Protein AF-A0A542YGU7-F1 (afdb_monomer_lite)

Secondary structure (DSSP, 8-state):
---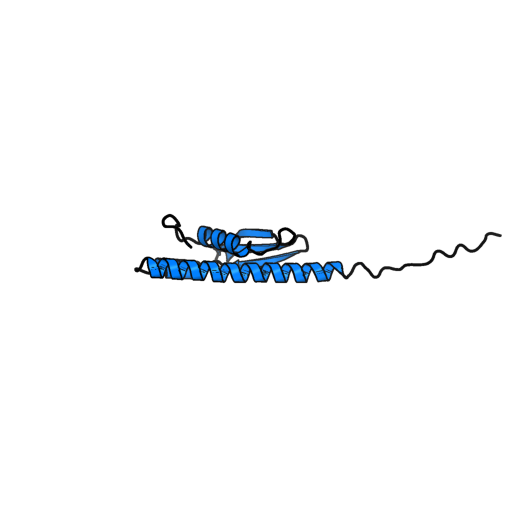TT---SHHHHHHHHHHHHTTT--TT-S-EEEEEEEE-TTS-EEEEEEEE-TTS-EEEEEE-HHHHHHHHT--SHHHHHHHHHHHHHHHHHHHHHHHHHHHHHHHHHHHTTS-S-------PPP-

Radius of gyration: 22.56 Å; chains: 1; bounding box: 67×35×71 Å

pLDDT: mean 80.48, std 15.7, range [43.97, 96.0]

Structure (mmCIF, N/CA/C/O backbone):
data_AF-A0A542YGU7-F1
#
_entry.id   AF-A0A542YGU7-F1
#
loop_
_atom_site.group_PDB
_atom_site.id
_atom_site.type_symbol
_atom_site.label_atom_id
_atom_site.label_alt_id
_atom_site.label_comp_id
_atom_site.label_asym_id
_atom_site.label_entity_id
_atom_site.label_seq_id
_atom_site.pdbx_PDB_ins_code
_atom_site.Cartn_x
_atom_site.Cartn_y
_atom_site.Cartn_z
_atom_site.occupancy
_atom_site.B_iso_or_equiv
_atom_site.auth_seq_id
_atom_site.auth_comp_id
_atom_site.auth_asym_id
_atom_site.auth_atom_id
_atom_site.pdbx_PDB_model_num
ATOM 1 N N . MET A 1 1 ? -4.881 -12.928 6.280 1.00 55.44 1 MET A N 1
ATOM 2 C CA . MET A 1 1 ? -5.652 -12.882 7.535 1.00 55.44 1 MET A CA 1
ATOM 3 C C . MET A 1 1 ? -4.818 -12.160 8.573 1.00 55.44 1 MET A C 1
ATOM 5 O O . MET A 1 1 ? -3.729 -12.622 8.906 1.00 55.44 1 MET A O 1
ATOM 9 N N . ILE A 1 2 ? -5.302 -11.000 9.003 1.00 67.06 2 ILE A N 1
ATOM 10 C CA . ILE A 1 2 ? -4.684 -10.173 10.037 1.00 67.06 2 ILE A CA 1
ATOM 11 C C . ILE A 1 2 ? -4.815 -10.888 11.388 1.00 67.06 2 ILE A C 1
ATOM 13 O O . ILE A 1 2 ? -5.905 -11.315 11.760 1.00 67.06 2 ILE A O 1
ATOM 17 N N . GLY A 1 3 ? -3.697 -11.071 12.092 1.00 62.88 3 GLY A N 1
ATOM 18 C CA . GLY A 1 3 ? -3.680 -11.718 13.406 1.00 62.88 3 GLY A CA 1
ATOM 19 C C . GLY A 1 3 ? -4.106 -10.771 14.538 1.00 62.88 3 GLY A C 1
ATOM 20 O O . GLY A 1 3 ? -4.062 -9.555 14.365 1.00 62.88 3 GLY A O 1
ATOM 21 N N . PRO A 1 4 ? -4.438 -11.300 15.729 1.00 60.16 4 PRO A N 1
ATOM 22 C CA . PRO A 1 4 ? -4.910 -10.505 16.872 1.00 60.16 4 PRO A CA 1
ATOM 23 C C . PRO A 1 4 ? -3.877 -9.509 17.434 1.00 60.16 4 PRO A C 1
ATOM 25 O O . PRO A 1 4 ? -4.238 -8.640 18.214 1.00 60.16 4 PRO A O 1
ATOM 28 N N . PHE A 1 5 ? -2.605 -9.618 17.040 1.00 67.00 5 PHE A N 1
ATOM 29 C CA . PHE A 1 5 ? -1.511 -8.736 17.476 1.00 67.00 5 PHE A CA 1
ATOM 30 C C . PHE A 1 5 ? -1.111 -7.690 16.426 1.00 67.00 5 PHE A C 1
ATOM 32 O O . PHE A 1 5 ? -0.076 -7.040 16.558 1.00 67.00 5 PHE A O 1
ATOM 39 N N . PHE A 1 6 ? -1.873 -7.561 15.340 1.00 75.31 6 PHE A N 1
ATOM 40 C CA . PHE A 1 6 ? -1.576 -6.586 14.301 1.00 75.31 6 PHE A CA 1
ATOM 41 C C . PHE A 1 6 ? -2.078 -5.202 14.710 1.00 75.31 6 PHE A C 1
ATOM 43 O O . PHE A 1 6 ? -3.281 -4.953 14.743 1.00 75.31 6 PHE A O 1
ATOM 50 N N . SER A 1 7 ? -1.152 -4.287 14.983 1.00 84.69 7 SER A N 1
ATOM 51 C CA . SER A 1 7 ? -1.494 -2.878 15.167 1.00 84.69 7 SER A CA 1
ATOM 52 C C . SER A 1 7 ? -1.767 -2.235 13.811 1.00 84.69 7 SER A C 1
ATOM 54 O O . SER A 1 7 ? -0.893 -2.233 12.942 1.00 84.69 7 SER A O 1
ATOM 56 N N . ILE A 1 8 ? -2.958 -1.666 13.640 1.00 85.50 8 ILE A N 1
ATOM 57 C CA . ILE A 1 8 ? -3.351 -0.964 12.418 1.00 85.50 8 ILE A CA 1
ATOM 58 C C . ILE A 1 8 ? -2.645 0.398 12.389 1.00 85.50 8 ILE A C 1
ATOM 60 O O . ILE A 1 8 ? -2.967 1.300 13.156 1.00 85.50 8 ILE A O 1
ATOM 64 N N . ASN A 1 9 ? -1.637 0.516 11.529 1.00 89.50 9 ASN A N 1
ATOM 65 C CA . ASN A 1 9 ? -0.946 1.757 11.183 1.00 89.50 9 ASN A CA 1
ATOM 66 C C . ASN A 1 9 ? -0.402 1.648 9.753 1.00 89.50 9 ASN A C 1
ATOM 68 O O . ASN A 1 9 ? -0.345 0.552 9.185 1.00 89.50 9 ASN A O 1
ATOM 72 N N . GLU A 1 10 ? 0.008 2.778 9.187 1.00 90.75 10 GLU A N 1
ATOM 73 C CA . GLU A 1 10 ? 0.467 2.895 7.807 1.00 90.75 10 GLU A CA 1
ATOM 74 C C . GLU A 1 10 ? 1.619 1.926 7.502 1.00 90.75 10 GLU A C 1
ATOM 76 O O . GLU A 1 10 ? 1.572 1.206 6.505 1.00 90.75 10 GLU A O 1
ATOM 81 N N . SER A 1 11 ? 2.619 1.835 8.382 1.00 90.38 11 SER A N 1
ATOM 82 C CA . SER A 1 11 ? 3.796 0.988 8.161 1.00 90.38 11 SER A CA 1
ATOM 83 C C . SER A 1 11 ? 3.469 -0.504 8.183 1.00 90.38 11 SER A C 1
ATOM 85 O O . SER A 1 11 ? 3.926 -1.260 7.325 1.00 90.38 11 SER A O 1
ATOM 87 N N . ASN A 1 12 ? 2.648 -0.945 9.137 1.00 91.19 12 ASN A N 1
ATOM 88 C CA . ASN A 1 12 ? 2.226 -2.339 9.249 1.00 91.19 12 ASN A CA 1
ATOM 89 C C . ASN A 1 12 ? 1.337 -2.754 8.074 1.00 91.19 12 ASN A C 1
ATOM 91 O O . ASN A 1 12 ? 1.505 -3.853 7.540 1.00 91.19 12 ASN A O 1
ATOM 95 N N . ILE A 1 13 ? 0.431 -1.870 7.642 1.00 92.62 13 ILE A N 1
ATOM 96 C CA . ILE A 1 13 ? -0.369 -2.063 6.427 1.00 92.62 13 ILE A CA 1
ATOM 97 C C . ILE A 1 13 ? 0.552 -2.161 5.209 1.00 92.62 13 ILE A C 1
ATOM 99 O O . ILE A 1 13 ? 0.422 -3.103 4.430 1.00 92.62 13 ILE A O 1
ATOM 103 N N . GLY A 1 14 ? 1.522 -1.255 5.078 1.00 91.81 14 GLY A N 1
ATOM 104 C CA . GLY A 1 14 ? 2.497 -1.254 3.989 1.00 91.81 14 GLY A CA 1
ATOM 105 C C . GLY A 1 14 ? 3.305 -2.548 3.917 1.00 91.81 14 GLY A C 1
ATOM 106 O O . GLY A 1 14 ? 3.355 -3.190 2.870 1.00 91.81 14 GLY A O 1
ATOM 107 N N . HIS A 1 15 ? 3.868 -3.002 5.038 1.00 92.00 15 HIS A N 1
ATOM 108 C CA . HIS A 1 15 ? 4.593 -4.274 5.099 1.00 92.00 15 HIS A CA 1
ATOM 109 C C . HIS A 1 15 ? 3.706 -5.482 4.777 1.00 92.00 15 HIS A C 1
ATOM 111 O O . HIS A 1 15 ? 4.149 -6.406 4.086 1.00 92.00 15 HIS A O 1
ATOM 117 N N . ALA A 1 16 ? 2.462 -5.494 5.261 1.00 91.75 16 ALA A N 1
ATOM 118 C CA . ALA A 1 16 ? 1.515 -6.558 4.954 1.00 91.75 16 ALA A CA 1
ATOM 119 C C . ALA A 1 16 ? 1.153 -6.577 3.461 1.00 91.75 16 ALA A C 1
ATOM 12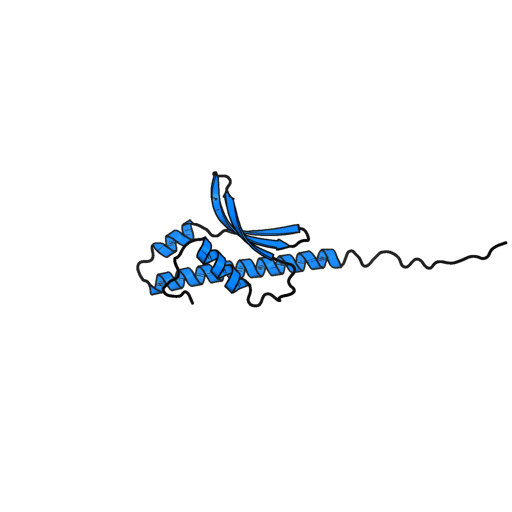1 O O . ALA A 1 16 ? 1.164 -7.647 2.851 1.00 91.75 16 ALA A O 1
ATOM 122 N N . ALA A 1 17 ? 0.917 -5.407 2.865 1.00 92.50 17 ALA A N 1
ATOM 123 C CA . ALA A 1 17 ? 0.625 -5.247 1.446 1.00 92.50 17 ALA A CA 1
ATOM 124 C C . ALA A 1 17 ? 1.812 -5.666 0.574 1.00 92.50 17 ALA A C 1
ATOM 126 O O . ALA A 1 17 ? 1.629 -6.449 -0.352 1.00 92.50 17 ALA A O 1
ATOM 127 N N . MET A 1 18 ? 3.039 -5.252 0.910 1.00 92.06 18 MET A N 1
ATOM 128 C CA . MET A 1 18 ? 4.257 -5.705 0.225 1.00 92.06 18 MET A CA 1
ATOM 129 C C . MET A 1 18 ? 4.391 -7.229 0.272 1.00 92.06 18 MET A C 1
ATOM 131 O O . MET A 1 18 ? 4.602 -7.865 -0.757 1.00 92.06 18 MET A O 1
ATOM 135 N N . ARG A 1 19 ? 4.206 -7.841 1.450 1.00 89.56 19 ARG A N 1
ATOM 136 C CA . ARG A 1 19 ? 4.270 -9.303 1.606 1.00 89.56 19 ARG A CA 1
ATOM 137 C C . ARG A 1 19 ? 3.186 -10.014 0.791 1.00 89.56 19 ARG A C 1
ATOM 139 O O . ARG A 1 19 ? 3.456 -11.070 0.219 1.00 89.56 19 ARG A O 1
ATOM 146 N N . ALA A 1 20 ? 1.972 -9.467 0.757 1.00 89.38 20 ALA A N 1
ATOM 147 C CA . ALA A 1 20 ? 0.879 -9.994 -0.050 1.00 89.38 20 ALA A CA 1
ATOM 148 C C . ALA A 1 20 ? 1.160 -9.827 -1.554 1.00 89.38 20 ALA A C 1
ATOM 150 O O . ALA A 1 20 ? 0.885 -10.742 -2.330 1.00 89.38 20 ALA A O 1
ATOM 151 N N . ALA A 1 21 ? 1.769 -8.711 -1.962 1.00 87.38 21 ALA A N 1
ATOM 152 C CA . ALA A 1 21 ? 2.157 -8.441 -3.340 1.00 87.38 21 ALA A CA 1
ATOM 153 C C . ALA A 1 21 ? 3.239 -9.409 -3.829 1.00 87.38 21 ALA A C 1
ATOM 155 O O . ALA A 1 21 ? 3.087 -9.961 -4.914 1.00 87.38 21 ALA A O 1
ATOM 156 N N . SER A 1 22 ? 4.257 -9.700 -3.004 1.00 81.00 22 SER A N 1
ATOM 157 C CA . SER A 1 22 ? 5.381 -10.604 -3.317 1.00 81.00 22 SER A CA 1
ATOM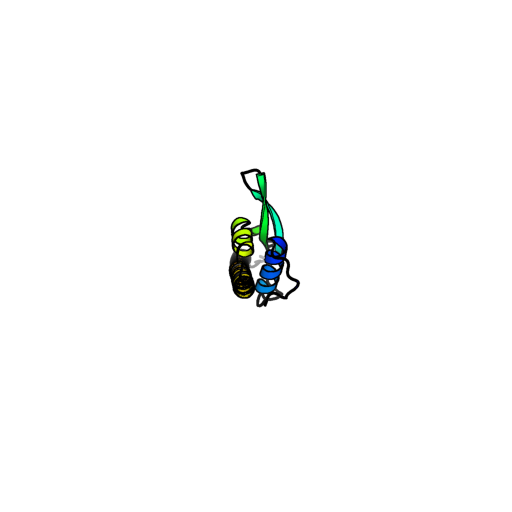 158 C C . SER A 1 22 ? 4.979 -12.022 -3.731 1.00 81.00 22 SER A C 1
ATOM 160 O O . SER A 1 22 ? 5.806 -12.759 -4.254 1.00 81.00 22 SER A O 1
ATOM 162 N N . ARG A 1 23 ? 3.727 -12.438 -3.525 1.00 74.75 23 ARG A N 1
ATOM 163 C CA . ARG A 1 23 ? 3.194 -13.708 -4.032 1.00 74.75 23 ARG A CA 1
ATOM 164 C C . ARG A 1 23 ? 2.110 -13.394 -5.071 1.00 74.75 23 ARG A C 1
ATOM 166 O O . ARG A 1 23 ? 1.092 -12.831 -4.669 1.00 74.75 23 ARG A O 1
ATOM 173 N N . PRO A 1 24 ? 2.266 -13.732 -6.366 1.00 61.41 24 PRO A N 1
ATOM 174 C CA . PRO A 1 24 ? 3.276 -14.594 -6.991 1.00 61.41 24 PRO A CA 1
ATOM 175 C C . PRO A 1 24 ? 4.346 -13.815 -7.789 1.00 61.41 24 PRO A C 1
ATOM 177 O O . PRO A 1 24 ? 4.622 -14.187 -8.926 1.00 61.41 24 PRO A O 1
ATOM 180 N N . ILE A 1 25 ? 4.927 -12.728 -7.260 1.00 59.91 25 ILE A N 1
ATOM 181 C CA . ILE A 1 25 ? 5.993 -12.025 -7.999 1.00 59.91 25 ILE A CA 1
ATOM 182 C C . ILE A 1 25 ? 7.162 -13.011 -8.196 1.00 59.91 25 ILE A C 1
ATOM 184 O O . ILE A 1 25 ? 7.670 -13.538 -7.202 1.00 59.91 25 ILE A O 1
ATOM 188 N N . PRO A 1 26 ? 7.560 -13.321 -9.444 1.00 58.47 26 PRO A N 1
ATOM 189 C CA . PRO A 1 26 ? 8.665 -14.237 -9.700 1.00 58.47 26 PRO A CA 1
ATOM 190 C C . PRO A 1 26 ? 9.947 -13.686 -9.064 1.00 58.47 26 PRO A C 1
ATOM 192 O O . PRO A 1 26 ? 10.198 -12.484 -9.127 1.00 58.47 26 PRO A O 1
ATOM 195 N N . GLN A 1 27 ? 10.757 -14.556 -8.449 1.00 58.50 27 GLN A N 1
ATOM 196 C CA . GLN A 1 27 ? 12.007 -14.162 -7.773 1.00 58.50 27 GLN A CA 1
ATOM 197 C C . GLN A 1 27 ? 13.001 -13.427 -8.693 1.00 58.50 27 GLN A C 1
ATOM 199 O O . GLN A 1 27 ? 13.859 -12.717 -8.182 1.00 58.50 27 GLN A O 1
ATOM 204 N N . ASP A 1 28 ? 12.856 -13.572 -10.012 1.00 60.06 28 ASP A N 1
ATOM 205 C CA . ASP A 1 28 ? 13.663 -12.922 -11.053 1.00 60.06 28 ASP A CA 1
ATOM 206 C C . ASP A 1 28 ? 13.112 -11.563 -11.531 1.00 60.06 28 ASP A C 1
ATOM 208 O O . ASP A 1 28 ? 13.627 -10.985 -12.486 1.00 60.06 28 ASP A O 1
ATOM 212 N N . ALA A 1 29 ? 12.055 -11.019 -10.913 1.00 63.53 29 ALA A N 1
ATOM 213 C CA . ALA A 1 29 ? 11.583 -9.687 -11.277 1.00 63.53 29 ALA A CA 1
ATOM 214 C C . ALA A 1 29 ? 12.649 -8.625 -10.915 1.00 63.53 29 ALA A C 1
ATOM 216 O O . ALA A 1 29 ? 13.022 -8.527 -9.746 1.00 63.53 29 ALA A O 1
ATOM 217 N N . PRO A 1 30 ? 13.097 -7.772 -11.860 1.00 68.38 30 PRO A N 1
ATOM 218 C CA . PRO A 1 30 ? 14.102 -6.733 -11.599 1.00 68.38 30 PRO A CA 1
ATOM 219 C C . PRO A 1 30 ? 13.582 -5.585 -10.715 1.00 68.38 30 PRO A C 1
ATOM 221 O O . PRO A 1 30 ? 14.317 -4.637 -10.439 1.00 68.38 30 PRO A O 1
ATOM 224 N N . ALA A 1 31 ? 12.309 -5.639 -10.311 1.00 83.19 31 ALA A N 1
ATOM 225 C CA . ALA A 1 31 ? 11.652 -4.619 -9.515 1.00 83.19 31 ALA A CA 1
ATOM 226 C C . ALA A 1 31 ? 11.822 -4.887 -8.014 1.00 83.19 31 ALA A C 1
ATOM 228 O O . ALA A 1 31 ? 11.420 -5.926 -7.489 1.00 83.19 31 ALA A O 1
ATOM 229 N N . GLU A 1 32 ? 12.373 -3.907 -7.313 1.00 87.88 32 GLU A N 1
ATOM 230 C CA . GLU A 1 32 ? 12.476 -3.876 -5.866 1.00 87.88 32 GLU A CA 1
ATOM 231 C C . GLU A 1 32 ? 11.250 -3.170 -5.276 1.00 87.88 32 GLU A C 1
ATOM 233 O O . GLU A 1 32 ? 10.767 -2.180 -5.824 1.00 87.88 32 GLU A O 1
ATOM 238 N N . MET A 1 33 ? 10.747 -3.668 -4.143 1.00 90.44 33 MET A N 1
ATOM 239 C CA . MET A 1 33 ? 9.700 -2.998 -3.371 1.00 90.44 33 MET A CA 1
ATOM 240 C C . MET A 1 33 ? 10.257 -2.547 -2.023 1.00 90.44 33 MET A C 1
ATOM 242 O O . MET A 1 33 ? 10.822 -3.357 -1.283 1.00 90.44 33 MET A O 1
ATOM 246 N N . LYS A 1 34 ? 10.043 -1.282 -1.664 1.00 92.50 34 LYS A N 1
ATOM 247 C CA . LYS A 1 34 ? 10.476 -0.685 -0.394 1.00 92.50 34 LYS A CA 1
ATOM 248 C C . LYS A 1 34 ? 9.338 0.093 0.252 1.00 92.50 34 LYS A C 1
ATOM 250 O O . LYS A 1 34 ? 8.530 0.709 -0.431 1.00 92.50 34 LYS A O 1
ATOM 255 N N . LEU A 1 35 ? 9.294 0.082 1.579 1.00 92.62 35 LEU A N 1
ATOM 256 C CA . LEU A 1 35 ? 8.442 0.990 2.339 1.00 92.62 35 LEU A CA 1
ATOM 257 C C . LEU A 1 35 ? 9.257 2.242 2.662 1.00 92.62 35 LEU A C 1
ATOM 259 O O . LEU A 1 35 ? 10.352 2.132 3.215 1.00 92.62 35 LEU A O 1
ATOM 263 N N . GLY A 1 36 ? 8.733 3.410 2.316 1.00 90.94 36 GLY A N 1
ATOM 264 C CA . GLY A 1 36 ? 9.383 4.691 2.562 1.00 90.94 36 GLY A CA 1
ATOM 265 C C . GLY A 1 36 ? 8.419 5.728 3.116 1.00 90.94 36 GLY A C 1
ATOM 266 O O . GLY A 1 36 ? 7.202 5.544 3.096 1.00 90.94 36 GLY A O 1
ATOM 267 N N . LEU A 1 37 ? 8.988 6.832 3.588 1.00 89.25 37 LEU A N 1
ATOM 268 C CA . LEU A 1 37 ? 8.262 8.053 3.910 1.00 89.25 37 LEU A CA 1
ATOM 269 C C . LEU A 1 37 ? 8.602 9.093 2.847 1.00 89.25 37 LEU A C 1
ATOM 271 O O . LEU A 1 37 ? 9.768 9.244 2.477 1.00 89.25 37 LEU A O 1
ATOM 275 N N . ARG A 1 38 ? 7.594 9.798 2.341 1.00 87.50 38 ARG A N 1
ATOM 276 C CA . ARG A 1 38 ? 7.787 10.986 1.507 1.00 87.50 38 ARG A CA 1
ATOM 277 C C . ARG A 1 38 ? 7.018 12.139 2.118 1.00 87.50 38 ARG A C 1
ATOM 279 O O . ARG A 1 38 ? 5.900 11.958 2.589 1.00 87.50 38 ARG A O 1
ATOM 286 N N . THR A 1 39 ? 7.630 13.311 2.099 1.00 85.06 39 THR A N 1
ATOM 287 C CA . THR A 1 39 ? 6.967 14.554 2.475 1.00 85.06 39 THR A CA 1
ATOM 288 C C . THR A 1 39 ? 6.129 15.029 1.294 1.00 85.06 39 THR A C 1
ATOM 290 O O . THR A 1 39 ? 6.652 15.140 0.185 1.00 85.06 39 THR A O 1
ATOM 293 N N . ASP A 1 40 ? 4.837 15.257 1.512 1.00 79.69 40 ASP A N 1
ATOM 294 C CA . ASP A 1 40 ? 3.960 15.853 0.508 1.00 79.69 40 ASP A CA 1
ATOM 295 C C . ASP A 1 40 ? 4.250 17.356 0.318 1.00 79.69 40 ASP A C 1
ATOM 297 O O . ASP A 1 40 ? 5.023 17.966 1.063 1.00 79.69 40 ASP A O 1
ATOM 301 N N . ASP A 1 41 ? 3.612 17.979 -0.676 1.00 79.12 41 ASP A N 1
ATOM 302 C CA . ASP A 1 41 ? 3.763 19.416 -0.958 1.00 79.12 41 ASP A CA 1
ATOM 303 C C . ASP A 1 41 ? 3.306 20.319 0.205 1.00 79.12 41 ASP A C 1
ATOM 305 O O . ASP A 1 41 ? 3.619 21.509 0.240 1.00 79.12 41 ASP A O 1
ATOM 309 N N . SER A 1 42 ? 2.563 19.760 1.165 1.00 80.31 42 SER A N 1
ATOM 310 C CA . SER A 1 42 ? 2.099 20.445 2.374 1.00 80.31 42 SER A CA 1
ATOM 311 C C . SER A 1 42 ? 3.055 20.267 3.562 1.00 80.31 42 SER A C 1
ATOM 313 O O . SER A 1 42 ? 2.796 20.803 4.639 1.00 80.31 42 SER A O 1
ATOM 315 N N . GLY A 1 43 ? 4.174 19.557 3.386 1.00 81.81 43 GLY A N 1
ATOM 316 C CA . GLY A 1 43 ? 5.149 19.308 4.446 1.00 81.81 43 GLY A CA 1
ATOM 317 C C . GLY A 1 43 ? 4.793 18.135 5.365 1.00 81.81 43 GLY A C 1
ATOM 318 O O . GLY A 1 43 ? 5.455 17.951 6.387 1.00 81.81 43 GLY A O 1
ATOM 319 N N . HIS A 1 44 ? 3.768 17.343 5.042 1.00 82.50 44 HIS A N 1
ATOM 320 C CA . HIS A 1 44 ? 3.361 16.191 5.839 1.00 82.50 44 HIS A CA 1
ATOM 321 C C . HIS A 1 44 ? 4.068 14.920 5.375 1.00 82.50 44 HIS A C 1
ATOM 323 O O . HIS A 1 44 ? 4.091 14.597 4.190 1.00 82.50 44 HIS A O 1
ATOM 329 N N . GLU A 1 45 ? 4.640 14.174 6.321 1.00 84.94 45 GLU A N 1
ATOM 330 C CA . GLU A 1 45 ? 5.196 12.853 6.039 1.00 84.94 45 GLU A CA 1
ATOM 331 C C . GLU A 1 45 ? 4.081 11.836 5.814 1.00 84.94 45 GLU A C 1
ATOM 333 O O . GLU A 1 45 ? 3.188 11.657 6.647 1.00 84.94 45 GLU A O 1
ATOM 338 N N . GLU A 1 46 ? 4.173 11.133 4.695 1.00 87.38 46 GLU A N 1
ATOM 339 C CA . GLU A 1 46 ? 3.246 10.087 4.313 1.00 87.38 46 GLU A CA 1
ATOM 340 C C . GLU A 1 46 ? 3.994 8.816 3.930 1.00 87.38 46 GLU A C 1
ATOM 342 O O . GLU A 1 46 ? 5.069 8.857 3.327 1.00 87.38 46 GLU A O 1
ATOM 347 N N . ALA A 1 47 ? 3.417 7.668 4.274 1.00 91.62 47 ALA A N 1
ATOM 348 C CA . ALA A 1 47 ? 3.998 6.380 3.943 1.00 91.62 47 ALA A CA 1
ATOM 349 C C . ALA A 1 47 ? 3.651 5.969 2.507 1.00 91.62 47 ALA A C 1
ATOM 351 O O . ALA A 1 47 ? 2.510 6.102 2.057 1.00 91.62 47 ALA A O 1
ATOM 352 N N . TYR A 1 48 ? 4.638 5.422 1.801 1.00 94.12 48 TYR A N 1
ATOM 353 C CA . TYR A 1 48 ? 4.497 4.924 0.438 1.00 94.12 48 TYR A CA 1
ATOM 354 C C . TYR A 1 48 ? 5.142 3.551 0.292 1.00 94.12 48 TYR A C 1
ATOM 356 O O . TYR A 1 48 ? 6.220 3.296 0.831 1.00 94.12 48 TYR A O 1
ATOM 364 N N . ILE A 1 49 ? 4.513 2.691 -0.506 1.00 94.25 49 ILE A N 1
ATOM 365 C CA . ILE A 1 49 ? 5.186 1.533 -1.097 1.00 94.25 49 ILE A CA 1
ATOM 366 C C . ILE A 1 49 ? 5.829 2.023 -2.391 1.00 94.25 49 ILE A C 1
ATOM 368 O O . ILE A 1 49 ? 5.132 2.417 -3.324 1.00 94.25 49 ILE A O 1
ATOM 372 N N . GLU A 1 50 ? 7.150 2.035 -2.442 1.00 93.88 50 GLU A N 1
ATOM 373 C CA . GLU A 1 50 ? 7.911 2.341 -3.644 1.00 93.88 50 GLU A CA 1
ATOM 374 C C . GLU A 1 50 ? 8.236 1.048 -4.388 1.00 93.88 50 GLU A C 1
ATOM 376 O O . GLU A 1 50 ? 8.748 0.102 -3.793 1.00 93.88 50 GLU A O 1
ATOM 381 N N . VAL A 1 51 ? 7.947 1.026 -5.686 1.00 92.00 51 VAL A N 1
ATOM 382 C CA . VAL A 1 51 ? 8.374 -0.017 -6.618 1.00 92.00 51 VAL A CA 1
ATOM 383 C C . VAL A 1 51 ? 9.354 0.604 -7.597 1.00 92.00 51 VAL A C 1
ATOM 385 O O . VAL A 1 51 ? 8.988 1.542 -8.307 1.00 92.00 51 VAL A O 1
ATOM 388 N N . SER A 1 52 ? 10.588 0.112 -7.642 1.00 90.44 52 SER A N 1
ATOM 389 C CA . SER A 1 52 ? 11.635 0.676 -8.494 1.00 90.44 52 SER A CA 1
ATOM 390 C C . SER A 1 52 ? 12.475 -0.390 -9.188 1.00 90.44 52 SER A C 1
ATOM 392 O O . SER A 1 52 ? 12.533 -1.533 -8.748 1.00 90.44 52 SER A O 1
ATOM 394 N N . THR A 1 53 ? 13.112 -0.032 -10.303 1.00 88.00 53 THR A N 1
ATOM 395 C CA . THR A 1 53 ? 14.071 -0.900 -11.009 1.00 88.00 53 THR A CA 1
ATOM 396 C C . THR A 1 53 ? 15.418 -0.203 -11.157 1.00 88.00 53 THR A C 1
ATOM 398 O O . THR A 1 53 ? 15.468 1.030 -11.227 1.00 88.00 53 THR A O 1
ATOM 401 N N . PRO A 1 54 ? 16.517 -0.963 -11.313 1.00 82.69 54 PRO A N 1
ATOM 402 C CA . PRO A 1 54 ? 17.817 -0.399 -11.670 1.00 82.69 54 PRO A CA 1
ATOM 403 C C . PRO A 1 54 ? 17.806 0.389 -12.989 1.00 82.69 54 PRO A C 1
ATOM 405 O O . PRO A 1 54 ? 18.635 1.275 -13.168 1.00 82.69 54 PRO A O 1
ATOM 408 N N . GLN A 1 55 ? 16.873 0.092 -13.905 1.00 81.94 55 GLN A N 1
ATOM 409 C CA . GLN A 1 55 ? 16.747 0.784 -15.195 1.00 81.94 55 GLN A CA 1
ATOM 410 C C . GLN A 1 55 ? 16.009 2.135 -15.102 1.00 81.94 55 GLN A C 1
ATOM 412 O O . GLN A 1 55 ? 15.774 2.774 -16.124 1.00 81.94 55 GLN A O 1
ATOM 417 N N . GLY A 1 56 ? 15.639 2.588 -13.898 1.00 83.88 56 GLY A N 1
ATOM 418 C CA . GLY A 1 56 ? 15.085 3.926 -13.672 1.00 83.88 56 GLY A CA 1
ATOM 419 C C . GLY A 1 56 ? 13.559 4.009 -13.591 1.00 83.88 56 GLY A C 1
ATOM 420 O O . GLY A 1 56 ? 13.030 5.104 -13.407 1.00 83.88 56 GLY A O 1
ATOM 421 N N . PHE A 1 57 ? 12.831 2.886 -13.662 1.00 88.50 57 PHE A N 1
ATOM 422 C CA . PHE A 1 57 ? 11.408 2.883 -13.298 1.00 88.50 57 PHE A CA 1
ATOM 423 C C . PHE A 1 57 ? 11.264 3.151 -11.794 1.00 88.50 57 PHE A C 1
ATOM 425 O O . PHE A 1 57 ? 11.963 2.532 -10.993 1.00 88.50 57 PHE A O 1
ATOM 432 N N . SER A 1 58 ? 10.344 4.034 -11.404 1.00 90.88 58 SER A N 1
ATOM 433 C CA . SER A 1 58 ? 9.974 4.265 -10.005 1.00 90.88 58 SER A CA 1
ATOM 434 C C . SER A 1 58 ? 8.502 4.657 -9.904 1.00 90.88 58 SER A C 1
ATOM 436 O O . SER A 1 58 ? 8.048 5.581 -10.580 1.00 90.88 58 SER A O 1
ATOM 438 N N . ARG A 1 59 ? 7.747 3.969 -9.044 1.00 92.44 59 ARG A N 1
ATOM 439 C CA . ARG A 1 59 ? 6.335 4.246 -8.767 1.00 92.44 59 ARG A CA 1
ATOM 440 C C . ARG A 1 59 ? 6.064 4.178 -7.269 1.00 92.44 59 ARG A C 1
ATOM 442 O O . ARG A 1 59 ? 6.350 3.173 -6.630 1.00 92.44 59 ARG A O 1
ATOM 449 N N . GLY A 1 60 ? 5.483 5.244 -6.721 1.00 93.06 60 GLY A N 1
ATOM 450 C CA . GLY A 1 60 ? 5.043 5.306 -5.326 1.00 93.06 60 GLY A CA 1
ATOM 451 C C . GLY A 1 60 ? 3.545 5.041 -5.198 1.00 93.06 60 GLY A C 1
ATOM 452 O O . GLY A 1 60 ? 2.744 5.650 -5.905 1.00 93.06 60 GLY A O 1
ATOM 453 N N . ILE A 1 61 ? 3.163 4.157 -4.282 1.00 94.88 61 ILE A N 1
ATOM 454 C CA . ILE A 1 61 ? 1.775 3.847 -3.932 1.00 94.88 61 ILE A CA 1
ATOM 455 C C . ILE A 1 61 ? 1.522 4.397 -2.533 1.00 94.88 61 ILE A C 1
ATOM 457 O O . ILE A 1 61 ? 2.128 3.937 -1.565 1.00 94.88 61 ILE A O 1
ATOM 461 N N . ARG A 1 62 ? 0.656 5.407 -2.438 1.00 93.38 62 ARG A N 1
ATOM 462 C CA . ARG A 1 62 ? 0.358 6.112 -1.186 1.00 93.38 62 ARG A CA 1
ATOM 463 C C . ARG A 1 62 ? -0.408 5.213 -0.225 1.00 93.38 62 ARG A C 1
ATOM 465 O O . ARG A 1 62 ? -1.426 4.634 -0.596 1.00 93.38 62 ARG A O 1
ATOM 472 N N . ILE A 1 63 ? 0.029 5.180 1.028 1.00 93.00 63 ILE A N 1
ATOM 473 C CA . ILE A 1 63 ? -0.731 4.608 2.135 1.00 93.00 63 ILE A CA 1
ATOM 474 C C . ILE A 1 63 ? -1.443 5.774 2.816 1.00 93.00 63 ILE A C 1
ATOM 476 O O . ILE A 1 63 ? -0.890 6.466 3.666 1.00 93.00 63 ILE A O 1
ATOM 480 N N . GLY A 1 64 ? -2.676 6.035 2.385 1.00 88.44 64 GLY A N 1
ATOM 481 C CA . GLY A 1 64 ? -3.449 7.180 2.847 1.00 88.44 64 GLY A CA 1
ATOM 482 C C . GLY A 1 64 ? -3.780 7.089 4.334 1.00 88.44 64 GLY A C 1
ATOM 483 O O . GLY A 1 64 ? -4.594 6.256 4.737 1.00 88.44 64 GLY A O 1
ATOM 484 N N . LYS A 1 65 ? -3.217 8.001 5.131 1.00 87.88 65 LYS A N 1
ATOM 485 C CA . LYS A 1 65 ? -3.546 8.172 6.553 1.00 87.88 65 LYS A CA 1
ATOM 486 C C . LYS A 1 65 ? -5.052 8.315 6.831 1.00 87.88 65 LYS A C 1
ATOM 488 O O . LYS A 1 65 ? -5.519 7.652 7.754 1.00 87.88 65 LYS A O 1
ATOM 493 N N . PRO A 1 66 ? -5.848 9.067 6.035 1.00 90.12 66 PRO A N 1
ATOM 494 C CA . PRO A 1 66 ? -7.296 9.141 6.247 1.00 90.12 66 PRO A CA 1
ATOM 495 C C . PRO A 1 66 ? -7.965 7.766 6.202 1.00 90.12 66 PRO A C 1
ATOM 497 O O . PRO A 1 66 ? -8.794 7.458 7.046 1.00 90.12 66 PRO A O 1
ATOM 500 N N . ARG A 1 67 ? -7.533 6.893 5.283 1.00 90.81 67 ARG A N 1
ATOM 501 C CA . ARG A 1 67 ? -8.098 5.549 5.149 1.00 90.81 67 ARG A CA 1
ATOM 502 C C . ARG A 1 67 ? -7.761 4.652 6.338 1.00 90.81 67 ARG A C 1
ATOM 504 O O . ARG A 1 67 ? -8.574 3.827 6.731 1.00 90.81 67 ARG A O 1
ATOM 511 N N . VAL A 1 68 ? -6.570 4.815 6.915 1.00 89.69 68 VAL A N 1
ATOM 512 C CA . VAL A 1 68 ? -6.174 4.108 8.142 1.00 89.69 68 VAL A CA 1
ATOM 513 C C . VAL A 1 68 ? -7.020 4.570 9.328 1.00 89.69 68 VAL A C 1
ATOM 515 O O . VAL A 1 68 ? -7.481 3.731 10.096 1.00 89.69 68 VAL A O 1
ATOM 518 N N . VAL A 1 69 ? -7.265 5.878 9.447 1.00 90.94 69 VAL A N 1
ATOM 519 C CA . VAL A 1 69 ? -8.1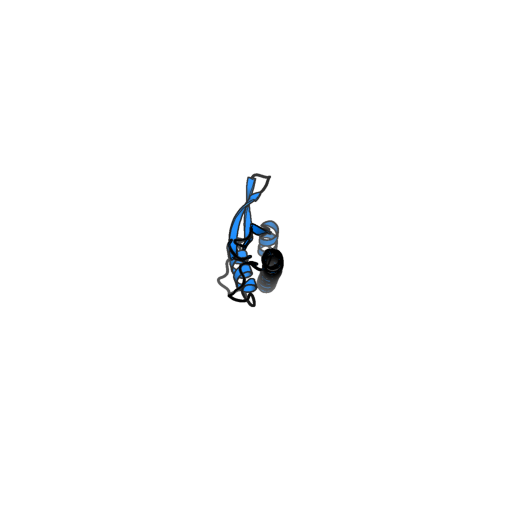43 6.443 10.483 1.00 90.94 69 VAL A CA 1
ATOM 520 C C . VAL A 1 69 ? -9.571 5.918 10.336 1.00 90.94 69 VAL A C 1
ATOM 522 O O . VAL A 1 69 ? -10.108 5.404 11.308 1.00 90.94 69 VAL A O 1
ATOM 525 N N . GLU A 1 70 ? -10.136 5.925 9.127 1.00 92.25 70 GLU A N 1
ATOM 526 C CA . GLU A 1 70 ? -11.479 5.380 8.864 1.00 92.25 70 GLU A CA 1
ATOM 527 C C . GLU A 1 70 ? -11.621 3.919 9.318 1.00 92.25 70 GLU A C 1
ATOM 529 O O . GLU A 1 70 ? -12.651 3.532 9.859 1.00 92.25 70 GLU A O 1
ATOM 534 N N . ILE A 1 71 ? -10.585 3.096 9.115 1.00 91.25 71 ILE A N 1
ATOM 535 C CA . ILE A 1 71 ? -10.579 1.693 9.558 1.00 91.25 71 ILE A CA 1
ATOM 536 C C . ILE A 1 71 ? -10.537 1.603 11.090 1.00 91.25 71 ILE A C 1
ATOM 538 O O . ILE A 1 71 ? -11.226 0.768 11.671 1.00 91.25 71 ILE A O 1
ATOM 542 N N . LEU A 1 72 ? -9.742 2.453 11.746 1.00 90.06 72 LEU A N 1
ATOM 543 C CA . LEU A 1 72 ? -9.624 2.498 13.208 1.00 90.06 72 LEU A CA 1
ATOM 544 C C . LEU A 1 72 ? -10.911 2.969 13.902 1.00 90.06 72 LEU A C 1
ATOM 546 O O . LEU A 1 72 ? -11.122 2.638 15.065 1.00 90.06 72 LEU A O 1
ATOM 550 N N . GLU A 1 73 ? -11.762 3.726 13.210 1.00 93.00 73 GLU A N 1
ATOM 551 C CA . GLU A 1 73 ? -13.052 4.200 13.729 1.00 93.00 73 GLU A CA 1
ATOM 552 C C . GLU A 1 73 ? -14.165 3.135 13.671 1.00 93.00 73 GLU A C 1
ATOM 554 O O . GLU A 1 73 ? -15.251 3.338 14.223 1.00 93.00 73 GLU A O 1
ATOM 559 N N . ILE A 1 74 ? -13.917 1.981 13.041 1.00 92.69 74 ILE A N 1
ATOM 560 C CA . ILE A 1 74 ? -14.872 0.869 12.998 1.00 92.69 74 ILE A CA 1
ATOM 561 C C . ILE A 1 74 ? -14.937 0.204 14.379 1.00 92.69 74 ILE A C 1
ATOM 563 O O . ILE A 1 74 ? -13.958 -0.362 14.857 1.00 92.69 74 ILE A O 1
ATOM 567 N N . GLN A 1 75 ? -16.114 0.260 15.009 1.00 89.81 75 GLN A N 1
ATOM 568 C CA . GLN A 1 75 ? -16.339 -0.262 16.364 1.00 89.81 75 GLN A CA 1
ATOM 569 C C . GLN A 1 75 ? -16.417 -1.793 16.435 1.00 89.81 75 GLN A C 1
ATOM 571 O O . GLN A 1 75 ? -16.132 -2.364 17.484 1.00 89.81 75 GLN A O 1
ATOM 576 N N . ASP A 1 76 ? -16.849 -2.445 15.355 1.00 93.62 76 ASP A N 1
ATOM 577 C CA . ASP A 1 76 ? -16.919 -3.903 15.285 1.00 93.62 76 ASP A CA 1
ATOM 578 C C . ASP A 1 76 ? -15.563 -4.489 14.861 1.00 93.62 76 ASP A C 1
ATOM 580 O O . ASP A 1 76 ? -14.997 -4.119 13.829 1.00 93.62 76 ASP A O 1
ATOM 584 N N . ASP A 1 77 ? -15.030 -5.410 15.666 1.00 87.69 77 ASP A N 1
ATOM 585 C CA . ASP A 1 77 ? -13.704 -5.997 15.452 1.00 87.69 77 ASP A CA 1
ATOM 586 C C . ASP A 1 77 ? -13.610 -6.820 14.153 1.00 87.69 77 ASP A C 1
ATOM 588 O O . ASP A 1 77 ? -12.541 -6.884 13.533 1.00 87.69 77 ASP A O 1
ATOM 592 N N . GLU A 1 78 ? -14.691 -7.486 13.739 1.00 90.12 78 GLU A N 1
ATOM 593 C CA . GLU A 1 78 ? -14.716 -8.312 12.528 1.00 90.12 78 GLU A CA 1
ATOM 594 C C . GLU A 1 78 ? -14.766 -7.436 11.274 1.00 90.12 78 GLU A C 1
ATOM 596 O O . GLU A 1 78 ? -13.985 -7.646 10.335 1.00 90.12 78 GLU A O 1
ATOM 601 N N . ASP A 1 79 ? -15.602 -6.400 11.288 1.00 92.06 79 ASP A N 1
ATOM 602 C CA . ASP A 1 79 ? -15.680 -5.403 10.226 1.00 92.06 79 ASP A CA 1
ATOM 603 C C . ASP A 1 79 ? -14.377 -4.604 10.114 1.00 92.06 79 ASP A C 1
ATOM 605 O O . ASP A 1 79 ? -13.881 -4.390 9.004 1.00 92.06 79 ASP A O 1
ATOM 609 N N . CYS A 1 80 ? -13.759 -4.231 11.241 1.00 91.06 80 CYS A N 1
ATOM 610 C CA . CYS A 1 80 ? -12.471 -3.537 11.274 1.00 91.06 80 CYS A CA 1
ATOM 611 C C . CYS A 1 80 ? -11.369 -4.384 10.619 1.00 91.06 80 CYS A C 1
ATOM 613 O O . CYS A 1 80 ? -10.654 -3.925 9.719 1.00 91.06 80 CYS A O 1
ATOM 615 N N . ARG A 1 81 ? -11.273 -5.669 10.990 1.00 90.25 81 ARG A N 1
ATOM 616 C CA . ARG A 1 81 ? -10.324 -6.609 10.368 1.00 90.25 81 ARG A CA 1
ATOM 617 C C . ARG A 1 81 ? -10.606 -6.808 8.887 1.00 90.25 81 ARG A C 1
ATOM 619 O O . ARG A 1 81 ? -9.662 -6.874 8.100 1.00 90.25 81 ARG A O 1
ATOM 626 N N . THR A 1 82 ? -11.875 -6.898 8.504 1.00 93.12 82 THR A N 1
ATOM 627 C CA . THR A 1 82 ? -12.283 -7.066 7.106 1.00 93.12 82 THR A CA 1
ATOM 628 C C . THR A 1 82 ? -11.919 -5.839 6.276 1.00 93.12 82 THR A C 1
ATOM 630 O O . THR A 1 82 ? -11.337 -5.983 5.200 1.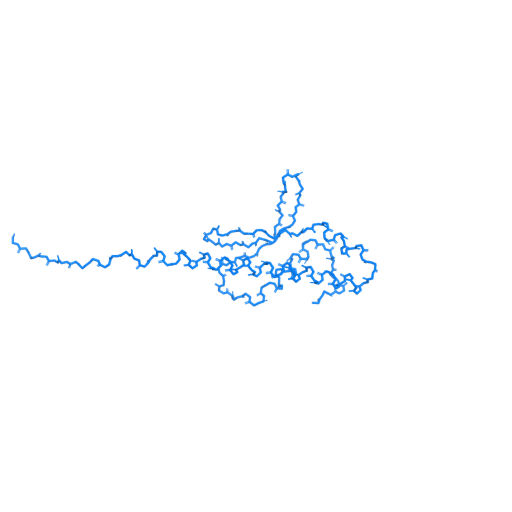00 93.12 82 THR A O 1
ATOM 633 N N . ALA A 1 83 ? -12.187 -4.633 6.776 1.00 94.06 83 ALA A N 1
ATOM 634 C CA . ALA A 1 83 ? -11.821 -3.381 6.123 1.00 94.06 83 ALA A CA 1
ATOM 635 C C . ALA A 1 83 ? 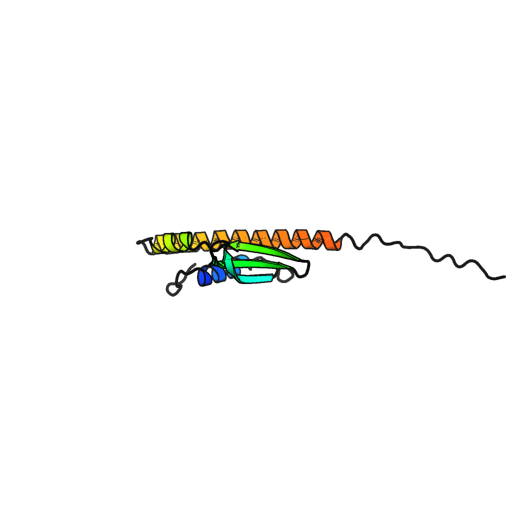-10.299 -3.226 6.005 1.00 94.06 83 ALA A C 1
ATOM 637 O O . ALA A 1 83 ? -9.793 -2.879 4.936 1.00 94.06 83 ALA A O 1
ATOM 638 N N . CYS A 1 84 ? -9.559 -3.559 7.066 1.00 93.62 84 CYS A N 1
ATOM 639 C CA . CYS A 1 84 ? -8.101 -3.537 7.052 1.00 93.62 84 CYS A CA 1
ATOM 640 C C . CYS A 1 84 ? -7.518 -4.547 6.052 1.00 93.62 84 CYS A C 1
ATOM 642 O O . CYS A 1 84 ? -6.633 -4.201 5.272 1.00 93.62 84 CYS A O 1
ATOM 644 N N . GLN A 1 85 ? -8.044 -5.776 6.016 1.00 93.81 85 GLN A N 1
ATOM 645 C CA . GLN A 1 85 ? -7.603 -6.803 5.071 1.00 93.81 85 GLN A CA 1
ATOM 646 C C . GLN A 1 85 ? -7.892 -6.390 3.623 1.00 93.81 85 GLN A C 1
ATOM 648 O O . GLN A 1 85 ? -6.996 -6.495 2.792 1.00 93.81 85 GLN A O 1
ATOM 653 N N . ARG A 1 86 ? -9.084 -5.846 3.338 1.00 95.12 86 ARG A N 1
ATOM 654 C CA . ARG A 1 86 ? -9.417 -5.304 2.009 1.00 95.12 86 ARG A CA 1
ATOM 655 C C . ARG A 1 86 ? -8.432 -4.221 1.587 1.00 95.12 86 ARG A C 1
ATOM 657 O O . ARG A 1 86 ? -7.883 -4.298 0.499 1.00 95.12 86 ARG A O 1
ATOM 664 N N . TYR A 1 87 ? -8.134 -3.278 2.478 1.00 96.00 87 TYR A N 1
ATOM 665 C CA . TYR A 1 87 ? -7.196 -2.205 2.167 1.00 96.00 87 TYR A CA 1
ATOM 666 C C . TYR A 1 87 ? -5.769 -2.715 1.897 1.00 96.00 87 TYR A C 1
ATOM 668 O O . TYR A 1 87 ? -5.105 -2.243 0.975 1.00 96.00 87 TYR A O 1
ATOM 676 N N . ILE A 1 88 ? -5.310 -3.719 2.651 1.00 94.62 88 ILE A N 1
ATOM 677 C CA . ILE A 1 88 ? -4.041 -4.411 2.379 1.00 94.62 88 ILE A CA 1
ATOM 678 C C . ILE A 1 88 ? -4.064 -5.074 0.997 1.00 94.62 88 ILE A C 1
ATOM 680 O O . ILE A 1 88 ? -3.079 -4.976 0.265 1.00 94.62 88 ILE A O 1
ATOM 684 N N . ASP A 1 89 ? -5.163 -5.736 0.637 1.00 94.38 89 ASP A N 1
ATOM 685 C CA . ASP A 1 89 ? -5.299 -6.435 -0.642 1.00 94.38 89 ASP A CA 1
ATOM 686 C C . ASP A 1 89 ? -5.343 -5.453 -1.829 1.00 94.38 89 ASP A C 1
ATOM 688 O O . ASP A 1 89 ? -4.673 -5.690 -2.837 1.00 94.38 89 ASP A O 1
ATOM 692 N N . ASP A 1 90 ? -6.028 -4.312 -1.689 1.00 95.75 90 ASP A N 1
ATOM 693 C CA . ASP A 1 90 ? -6.041 -3.222 -2.675 1.00 95.75 90 ASP A CA 1
ATOM 694 C C . ASP A 1 90 ? -4.631 -2.652 -2.914 1.00 95.75 90 ASP A C 1
ATOM 696 O O . ASP A 1 90 ? -4.198 -2.466 -4.057 1.00 95.75 90 ASP A O 1
ATOM 700 N N . LEU A 1 91 ? -3.877 -2.394 -1.840 1.00 95.38 91 LEU A N 1
ATOM 701 C CA . LEU A 1 91 ? -2.489 -1.927 -1.932 1.00 95.38 91 LEU A CA 1
ATOM 702 C C . LEU A 1 91 ? -1.578 -2.993 -2.550 1.00 95.38 91 LEU A C 1
ATOM 704 O O . LEU A 1 91 ? -0.723 -2.677 -3.379 1.00 95.38 91 LEU A O 1
ATOM 708 N N . ALA A 1 92 ? -1.776 -4.262 -2.190 1.00 93.56 92 ALA A N 1
ATOM 709 C CA . ALA A 1 92 ? -1.024 -5.372 -2.756 1.00 93.56 92 ALA A CA 1
ATOM 710 C C . ALA A 1 92 ? -1.279 -5.521 -4.262 1.00 93.56 92 ALA A C 1
ATOM 712 O O . ALA A 1 92 ? -0.344 -5.764 -5.025 1.00 93.56 92 ALA A O 1
ATOM 713 N N . GLN A 1 93 ? -2.524 -5.340 -4.709 1.00 94.06 93 GLN A N 1
ATOM 714 C CA . GLN A 1 93 ? -2.873 -5.349 -6.127 1.00 94.06 93 GLN A CA 1
ATOM 715 C C . GLN A 1 93 ? -2.191 -4.202 -6.883 1.00 94.06 93 GLN A C 1
ATOM 717 O O . GLN A 1 93 ? -1.614 -4.437 -7.946 1.00 94.06 93 GLN A O 1
ATOM 722 N N . GLN A 1 94 ? -2.191 -2.988 -6.327 1.00 94.75 94 GLN A N 1
ATOM 723 C CA . GLN A 1 94 ? -1.481 -1.848 -6.918 1.00 94.75 94 GLN A CA 1
ATOM 724 C C . GLN A 1 94 ? 0.030 -2.095 -7.012 1.00 94.75 94 GLN A C 1
ATOM 726 O O . GLN A 1 94 ? 0.636 -1.796 -8.041 1.00 94.75 94 GLN A O 1
ATOM 731 N N . ALA A 1 95 ? 0.634 -2.687 -5.978 1.00 91.94 95 ALA A N 1
ATOM 732 C CA . ALA A 1 95 ? 2.054 -3.031 -5.968 1.00 91.94 95 ALA A CA 1
ATOM 733 C C . ALA A 1 95 ? 2.397 -4.102 -7.011 1.00 91.94 95 ALA A C 1
ATOM 735 O O . ALA A 1 95 ? 3.381 -3.958 -7.733 1.00 91.94 95 ALA A O 1
ATOM 736 N N . ARG A 1 96 ? 1.557 -5.135 -7.166 1.00 90.62 96 ARG A N 1
ATOM 737 C CA . ARG A 1 96 ? 1.720 -6.133 -8.236 1.00 90.62 96 ARG A CA 1
ATOM 738 C C . ARG A 1 96 ? 1.648 -5.493 -9.616 1.00 90.62 96 ARG A C 1
ATOM 740 O O . ARG A 1 96 ? 2.496 -5.784 -10.450 1.00 90.62 96 ARG A O 1
ATOM 747 N N . GLN A 1 97 ? 0.675 -4.611 -9.843 1.00 90.62 97 GLN A N 1
ATOM 748 C CA . GLN A 1 97 ? 0.564 -3.911 -11.120 1.00 90.62 97 GLN A CA 1
ATOM 749 C C . GLN A 1 97 ? 1.808 -3.062 -11.395 1.00 90.62 97 GLN A C 1
ATOM 751 O O . GLN A 1 97 ? 2.358 -3.134 -12.485 1.00 90.62 97 GLN A O 1
ATOM 756 N N . ALA A 1 98 ? 2.306 -2.331 -10.396 1.00 90.94 98 ALA A N 1
ATOM 757 C CA . ALA A 1 98 ? 3.525 -1.541 -10.535 1.00 90.94 98 ALA A CA 1
ATOM 758 C C . ALA A 1 98 ? 4.757 -2.399 -10.879 1.00 90.94 98 ALA A C 1
ATOM 760 O O . ALA A 1 98 ? 5.605 -1.960 -11.649 1.00 90.94 98 ALA A O 1
ATOM 761 N N . VAL A 1 99 ? 4.848 -3.621 -10.349 1.00 88.31 99 VAL A N 1
ATOM 762 C CA . VAL A 1 99 ? 5.917 -4.570 -10.700 1.00 88.31 99 VAL A CA 1
ATOM 763 C C . VAL A 1 99 ? 5.772 -5.085 -12.134 1.00 88.31 99 VAL A C 1
ATOM 765 O O . VAL A 1 99 ? 6.773 -5.182 -12.837 1.00 88.31 99 VAL A O 1
ATOM 768 N N . LEU A 1 100 ? 4.554 -5.377 -12.594 1.00 87.38 100 LEU A N 1
ATOM 769 C CA . LEU A 1 100 ? 4.315 -5.766 -13.990 1.00 87.38 100 LEU A CA 1
ATOM 770 C C . LEU A 1 100 ? 4.655 -4.623 -14.957 1.00 87.38 100 LEU A C 1
ATOM 772 O O . LEU A 1 100 ? 5.321 -4.846 -15.964 1.00 87.38 100 LEU A O 1
ATOM 776 N N . ASP A 1 101 ? 4.263 -3.392 -14.621 1.00 87.31 101 ASP A N 1
ATOM 777 C CA . ASP A 1 101 ? 4.605 -2.200 -15.404 1.00 87.31 101 ASP A CA 1
ATOM 778 C C . ASP A 1 101 ? 6.131 -2.007 -15.472 1.00 87.31 101 ASP A C 1
ATOM 780 O O . ASP A 1 101 ? 6.682 -1.678 -16.522 1.00 87.31 101 ASP A O 1
ATOM 784 N N . ALA A 1 102 ? 6.828 -2.260 -14.360 1.00 85.94 102 ALA A N 1
ATOM 785 C CA . ALA A 1 102 ? 8.282 -2.211 -14.281 1.00 85.94 102 ALA A CA 1
ATOM 786 C C . ALA A 1 102 ? 8.963 -3.274 -15.163 1.00 85.94 102 ALA A C 1
ATOM 788 O O . ALA A 1 102 ? 9.978 -2.988 -15.799 1.00 85.94 102 ALA A O 1
ATOM 789 N N . GLN A 1 103 ? 8.402 -4.486 -15.229 1.00 82.75 103 GLN A N 1
ATOM 790 C CA . GLN A 1 103 ? 8.882 -5.549 -16.116 1.00 82.75 103 GLN A CA 1
ATOM 791 C C . GLN A 1 103 ? 8.708 -5.166 -17.587 1.00 82.75 103 GLN A C 1
ATOM 793 O O . GLN A 1 103 ? 9.685 -5.196 -18.334 1.00 82.75 103 GLN A O 1
ATOM 798 N N . ALA A 1 104 ? 7.520 -4.695 -17.974 1.00 82.81 104 ALA A N 1
ATOM 799 C CA . ALA A 1 104 ? 7.263 -4.230 -19.337 1.00 82.81 104 ALA A CA 1
ATOM 800 C C . ALA A 1 104 ? 8.187 -3.063 -19.732 1.00 82.81 104 ALA A C 1
ATOM 802 O O . ALA A 1 104 ? 8.672 -2.994 -20.861 1.00 82.81 104 ALA A O 1
ATOM 803 N N . HIS A 1 105 ? 8.486 -2.166 -18.786 1.00 78.81 105 HIS A N 1
ATOM 804 C CA . HIS A 1 105 ? 9.468 -1.106 -18.994 1.00 78.81 105 HIS A CA 1
ATOM 805 C C . HIS A 1 105 ? 10.868 -1.682 -19.249 1.00 78.81 105 HIS A C 1
ATOM 807 O O . HIS A 1 105 ? 11.553 -1.211 -20.146 1.00 78.81 105 HIS A O 1
ATOM 813 N N . SER A 1 106 ? 11.293 -2.714 -18.513 1.00 70.88 106 SER A N 1
ATOM 814 C CA . SER A 1 106 ? 12.615 -3.333 -18.691 1.00 70.88 106 SER A CA 1
ATOM 815 C C . SER A 1 106 ? 12.782 -4.083 -20.022 1.00 70.88 106 SER A C 1
ATOM 817 O O . SER A 1 106 ? 13.853 -4.006 -20.623 1.00 70.88 106 SER A O 1
ATOM 819 N N . GLU A 1 107 ? 11.730 -4.733 -20.531 1.00 65.69 107 GLU A N 1
ATOM 820 C CA . GLU A 1 107 ? 11.753 -5.427 -21.830 1.00 65.69 107 GLU A CA 1
ATOM 821 C C . GLU A 1 107 ? 11.971 -4.449 -22.996 1.00 65.69 107 GLU A C 1
ATOM 823 O O . GLU A 1 107 ? 12.715 -4.748 -23.929 1.00 65.69 107 GLU A O 1
ATOM 828 N N . HIS A 1 108 ? 11.428 -3.229 -22.902 1.00 59.88 108 HIS A N 1
ATOM 829 C CA . HIS A 1 108 ? 11.627 -2.190 -23.916 1.00 59.88 108 HIS A CA 1
ATOM 830 C C . HIS A 1 108 ? 13.096 -1.739 -24.050 1.00 59.88 108 HIS A C 1
ATOM 832 O O . HIS A 1 108 ? 13.550 -1.406 -25.146 1.00 59.88 108 HIS A O 1
ATOM 838 N N . PHE A 1 109 ? 13.869 -1.773 -22.958 1.00 57.59 109 PHE A N 1
ATOM 839 C CA . PHE A 1 109 ? 15.309 -1.478 -22.989 1.00 57.59 109 PHE A CA 1
ATOM 840 C C . PHE A 1 109 ? 16.158 -2.670 -23.458 1.00 57.59 109 PHE A C 1
ATOM 842 O O . PHE A 1 109 ? 17.283 -2.464 -23.910 1.00 57.59 109 PHE A O 1
ATOM 849 N N . GLY A 1 110 ? 15.640 -3.901 -23.368 1.00 53.19 110 GLY A N 1
ATOM 850 C CA . GLY A 1 110 ? 16.325 -5.114 -23.826 1.00 53.19 110 GLY A CA 1
ATOM 851 C C . GLY A 1 110 ? 16.330 -5.285 -25.349 1.00 53.19 110 GLY A C 1
ATOM 852 O O . GLY A 1 110 ? 17.312 -5.774 -25.900 1.00 53.19 110 GLY A O 1
ATOM 853 N N . ASP A 1 111 ? 15.275 -4.835 -26.032 1.00 50.84 111 ASP A N 1
ATOM 854 C CA . ASP A 1 111 ? 15.116 -5.013 -27.486 1.00 50.84 111 ASP A CA 1
ATOM 855 C C . ASP A 1 111 ? 15.969 -4.028 -28.312 1.00 50.84 111 ASP A C 1
ATOM 857 O O . ASP A 1 111 ? 16.408 -4.324 -29.420 1.00 50.84 111 ASP A O 1
ATOM 861 N N . SER A 1 112 ? 16.308 -2.870 -27.735 1.00 51.50 112 SER A N 1
ATOM 862 C CA . SER A 1 112 ? 17.072 -1.810 -28.418 1.00 51.50 112 SER A CA 1
ATOM 863 C C . SER A 1 112 ? 18.562 -2.132 -28.644 1.00 51.50 112 SER A C 1
ATOM 865 O O . SER A 1 112 ? 19.301 -1.268 -29.109 1.00 51.50 112 SER A O 1
ATOM 867 N N . ASN A 1 113 ? 19.029 -3.339 -28.304 1.00 48.38 113 ASN A N 1
ATOM 868 C CA . ASN A 1 113 ? 20.450 -3.710 -28.345 1.00 48.38 113 ASN A CA 1
ATOM 869 C C . ASN A 1 113 ? 20.776 -4.871 -29.308 1.00 48.38 113 ASN A C 1
ATOM 871 O O . ASN A 1 113 ? 21.859 -5.446 -29.219 1.00 48.38 113 ASN A O 1
ATOM 875 N N . LEU A 1 114 ? 19.861 -5.231 -30.221 1.00 50.78 114 LEU A N 1
ATOM 876 C CA . LEU A 1 114 ? 20.063 -6.314 -31.201 1.00 50.78 114 LEU A CA 1
ATOM 877 C C . LEU A 1 114 ? 20.173 -5.864 -32.671 1.00 50.78 114 LEU A C 1
ATOM 879 O O . LEU A 1 114 ? 20.249 -6.720 -33.546 1.00 50.78 114 LEU A O 1
ATOM 883 N N . ASP A 1 115 ? 20.266 -4.561 -32.957 1.00 50.00 115 ASP A N 1
ATOM 884 C CA . ASP A 1 115 ? 20.490 -4.048 -34.321 1.00 50.00 115 ASP A CA 1
ATOM 885 C C . ASP A 1 115 ? 21.732 -3.145 -34.379 1.00 50.00 115 ASP A C 1
ATOM 887 O O . ASP A 1 115 ? 21.664 -1.925 -34.499 1.00 50.00 115 ASP A O 1
ATOM 891 N N . ALA A 1 116 ? 22.909 -3.752 -34.233 1.00 48.66 116 ALA A N 1
ATOM 892 C CA . ALA A 1 116 ? 24.173 -3.107 -34.575 1.00 48.66 116 ALA A CA 1
ATOM 893 C C . ALA A 1 116 ? 25.067 -4.095 -35.333 1.00 48.66 116 ALA A C 1
ATOM 895 O O . ALA A 1 116 ? 25.974 -4.699 -34.772 1.00 48.66 116 ALA A O 1
ATOM 896 N N . GLY A 1 117 ? 24.752 -4.244 -36.623 1.00 45.03 117 GLY A N 1
ATOM 897 C CA . GLY A 1 117 ? 25.716 -4.418 -37.712 1.00 45.03 117 GLY A CA 1
ATOM 898 C C . GLY A 1 117 ? 26.690 -5.590 -37.622 1.00 45.03 117 GLY A C 1
ATOM 899 O O . GLY A 1 117 ? 27.839 -5.420 -37.220 1.00 45.03 117 GLY A O 1
ATOM 900 N N . ASP A 1 118 ? 26.278 -6.743 -38.150 1.00 46.97 118 ASP A N 1
ATOM 901 C CA . ASP A 1 118 ? 27.212 -7.700 -38.750 1.00 46.97 118 ASP A CA 1
ATOM 902 C C . ASP A 1 118 ? 27.778 -7.056 -40.032 1.00 46.97 118 ASP A C 1
ATOM 904 O O . ASP A 1 118 ? 27.185 -7.138 -41.107 1.00 46.97 118 ASP A O 1
ATOM 908 N N . GLU A 1 119 ? 28.877 -6.305 -39.913 1.00 55.31 119 GLU A N 1
ATOM 909 C CA . GLU A 1 119 ? 29.667 -5.910 -41.081 1.00 55.31 119 GLU A CA 1
ATOM 910 C C . GLU A 1 119 ? 30.642 -7.050 -41.424 1.00 55.31 119 GLU A C 1
ATOM 912 O O . GLU A 1 119 ? 31.540 -7.352 -40.628 1.00 55.31 119 GLU A O 1
ATOM 917 N N . PRO A 1 120 ? 30.529 -7.694 -42.602 1.00 49.56 120 PRO A N 1
ATOM 918 C CA . PRO A 1 120 ? 31.488 -8.705 -43.007 1.00 49.56 120 PRO A CA 1
ATOM 919 C C . PRO A 1 120 ? 32.816 -8.030 -43.365 1.00 49.56 120 PRO A C 1
ATOM 921 O O . PRO A 1 120 ? 32.924 -7.272 -44.330 1.00 49.56 120 PRO A O 1
ATOM 924 N N . TYR A 1 121 ? 33.854 -8.341 -42.592 1.00 49.84 121 TYR A N 1
ATOM 925 C CA . TYR A 1 121 ? 35.227 -7.915 -42.844 1.00 49.84 121 TYR A CA 1
ATOM 926 C C . TYR A 1 121 ? 35.742 -8.549 -44.151 1.00 49.84 121 TYR A C 1
ATOM 928 O O . TYR A 1 121 ? 36.233 -9.679 -44.164 1.00 49.84 121 TYR A O 1
ATOM 936 N N . VAL A 1 122 ? 35.624 -7.838 -45.276 1.00 50.19 122 VAL A N 1
ATOM 937 C CA . VAL A 1 122 ? 36.256 -8.228 -46.546 1.00 50.19 122 VAL A CA 1
ATOM 938 C C . VAL A 1 122 ? 37.708 -7.755 -46.530 1.00 50.19 122 VAL A C 1
ATOM 940 O O . VAL A 1 122 ? 38.009 -6.593 -46.794 1.00 50.19 122 VAL A O 1
ATOM 943 N N . ALA A 1 123 ? 38.626 -8.674 -46.233 1.00 54.84 123 ALA A N 1
ATOM 944 C CA . ALA A 1 123 ? 40.050 -8.478 -46.475 1.00 54.84 123 ALA A CA 1
ATOM 945 C C . ALA A 1 123 ? 40.327 -8.558 -47.991 1.00 54.84 123 ALA A C 1
ATOM 947 O O . ALA A 1 123 ? 40.299 -9.639 -48.579 1.00 54.84 123 ALA A O 1
ATOM 948 N N . GLY A 1 124 ? 40.569 -7.411 -48.629 1.00 43.97 124 GLY A N 1
ATOM 949 C CA . GLY A 1 124 ? 41.128 -7.336 -49.985 1.00 43.97 124 GLY A CA 1
ATOM 950 C C . GLY A 1 124 ? 42.655 -7.509 -49.963 1.00 43.97 124 GLY A C 1
ATOM 951 O O . GLY A 1 124 ? 43.285 -7.088 -48.990 1.00 43.97 124 GLY A O 1
ATOM 952 N N . PRO A 1 125 ? 43.263 -8.151 -50.979 1.00 56.47 125 PRO A N 1
ATOM 953 C CA . PRO A 1 125 ? 44.652 -8.588 -50.921 1.00 56.47 125 PRO A CA 1
ATOM 954 C C . PRO A 1 125 ? 45.640 -7.440 -51.151 1.00 56.47 125 PRO A C 1
ATOM 956 O O . PRO A 1 125 ? 45.345 -6.469 -51.845 1.00 56.47 125 PRO A O 1
ATOM 959 N N . ALA A 1 126 ? 46.822 -7.606 -50.560 1.00 49.12 126 ALA A N 1
ATOM 960 C CA . ALA A 1 126 ? 47.983 -6.752 -50.744 1.00 49.12 126 ALA A CA 1
ATOM 961 C C . ALA A 1 126 ? 48.557 -6.869 -52.166 1.00 49.12 126 ALA A C 1
ATOM 963 O O . ALA A 1 126 ? 48.736 -7.987 -52.654 1.00 49.12 126 ALA A O 1
ATOM 964 N N . ASP A 1 127 ? 48.904 -5.723 -52.751 1.00 55.53 127 ASP A N 1
ATOM 965 C CA . ASP A 1 127 ? 50.059 -5.549 -53.641 1.00 55.53 127 ASP A CA 1
ATOM 966 C C . ASP A 1 127 ? 50.711 -4.190 -53.334 1.00 55.53 127 ASP A C 1
ATOM 968 O O . ASP A 1 127 ? 49.974 -3.173 -53.339 1.00 55.53 127 ASP A O 1
#

Sequence (127 aa):
MIGPFFSINESNIGHAAMRAASRPIPQDAPAEMKLGLRTDDSGHEEAYIEVSTPQGFSRGIRIGKPRVVEILEIQDDEDCRTACQRYIDDLAQQARQAVLDAQAHSEHFGDSNLDAGDEPYVAGPAD

Foldseek 3Di:
DDDPPQDQDLVSLLVLLQVLLVVPPPPPQQKDWDWDWDQDPVRDTWIWTWIAGPVGQIDTDTSDPVLSVVLVPDPDPVSSVVSSVVSSPVSSVVNNVSSVVSRVVVVVVVVVPPDDDPDDPDDDDDD

Organism: NCBI:txid1162970